Protein AF-A0A7W7KEM3-F1 (afdb_monomer)

Structure (mmCIF, N/CA/C/O backbone):
data_AF-A0A7W7KEM3-F1
#
_entry.id   AF-A0A7W7KEM3-F1
#
loop_
_atom_site.group_PDB
_atom_site.id
_atom_site.type_symbol
_atom_site.label_atom_id
_atom_site.label_alt_id
_atom_site.label_comp_id
_atom_site.label_asym_id
_atom_site.label_entity_id
_atom_site.label_seq_id
_atom_site.pdbx_PDB_ins_code
_atom_site.Cartn_x
_atom_site.Cartn_y
_atom_site.Cartn_z
_atom_site.occupancy
_atom_site.B_iso_or_equiv
_atom_site.auth_seq_id
_atom_site.auth_comp_id
_atom_site.auth_asym_id
_atom_site.auth_atom_id
_atom_site.pdbx_PDB_model_num
ATOM 1 N N . MET A 1 1 ? 25.011 -21.429 8.594 1.00 36.38 1 MET A N 1
ATOM 2 C CA . MET A 1 1 ? 23.917 -21.997 7.775 1.00 36.38 1 MET A CA 1
ATOM 3 C C . MET A 1 1 ? 22.707 -21.082 7.903 1.00 36.38 1 MET A C 1
ATOM 5 O O . MET A 1 1 ? 22.090 -21.066 8.959 1.00 36.38 1 MET A O 1
ATOM 9 N N . ALA A 1 2 ? 22.432 -20.250 6.896 1.00 40.59 2 ALA A N 1
ATOM 10 C CA . ALA A 1 2 ? 21.284 -19.343 6.915 1.00 40.59 2 ALA A CA 1
ATOM 11 C C . ALA A 1 2 ? 20.016 -20.125 6.548 1.00 40.59 2 ALA A C 1
ATOM 13 O O . ALA A 1 2 ? 19.946 -20.747 5.487 1.00 40.59 2 ALA A O 1
ATOM 14 N N . LYS A 1 3 ? 19.039 -20.144 7.455 1.00 38.47 3 LYS A N 1
ATOM 15 C CA . LYS A 1 3 ? 17.733 -20.764 7.228 1.00 38.47 3 LYS A CA 1
ATOM 16 C C . LYS A 1 3 ? 16.986 -19.901 6.208 1.00 38.47 3 LYS A C 1
ATOM 18 O O . LYS A 1 3 ? 16.571 -18.805 6.547 1.00 38.47 3 LYS A O 1
ATOM 23 N N . ARG A 1 4 ? 16.835 -20.371 4.965 1.00 40.12 4 ARG A N 1
ATOM 24 C CA . ARG A 1 4 ? 15.914 -19.749 4.002 1.00 40.12 4 ARG A CA 1
ATOM 25 C C . ARG A 1 4 ? 14.488 -20.134 4.382 1.00 40.12 4 ARG A C 1
ATOM 27 O O . ARG A 1 4 ? 14.049 -21.254 4.125 1.00 40.12 4 ARG A O 1
ATOM 34 N N . THR A 1 5 ? 13.779 -19.212 5.008 1.00 46.56 5 THR A N 1
ATOM 35 C CA . THR A 1 5 ? 12.327 -19.231 5.160 1.00 46.56 5 THR A CA 1
ATOM 36 C C . THR A 1 5 ? 11.699 -19.000 3.784 1.00 46.56 5 THR A C 1
ATOM 38 O O . THR A 1 5 ? 11.824 -17.931 3.198 1.00 46.56 5 THR A O 1
ATOM 41 N N . LYS A 1 6 ? 11.059 -20.029 3.209 1.00 42.22 6 LYS A N 1
ATOM 42 C CA . LYS A 1 6 ? 10.217 -19.881 2.008 1.00 42.22 6 LYS A CA 1
ATOM 43 C C . LYS A 1 6 ? 9.151 -18.812 2.294 1.00 42.22 6 LYS A C 1
ATOM 45 O O . LYS A 1 6 ? 8.280 -19.059 3.124 1.00 42.22 6 LYS A O 1
ATOM 50 N N . GLY A 1 7 ? 9.204 -17.671 1.605 1.00 56.53 7 GLY A N 1
ATOM 51 C CA . GLY A 1 7 ? 8.153 -16.642 1.645 1.00 56.53 7 GLY A CA 1
ATOM 52 C C . GLY A 1 7 ? 8.537 -15.290 2.251 1.00 56.53 7 GLY A C 1
ATOM 53 O O . GLY A 1 7 ? 7.640 -14.511 2.565 1.00 56.53 7 GLY A O 1
ATOM 54 N N . GLU A 1 8 ? 9.825 -15.010 2.433 1.00 68.19 8 GLU A N 1
ATOM 55 C CA . GLU A 1 8 ? 10.304 -13.696 2.872 1.00 68.19 8 GLU A CA 1
ATOM 56 C C . GLU A 1 8 ? 10.433 -12.760 1.662 1.00 68.19 8 GLU A C 1
ATOM 58 O O . GLU A 1 8 ? 11.120 -13.086 0.694 1.00 68.19 8 GLU A O 1
ATOM 63 N N . ILE A 1 9 ? 9.696 -11.646 1.687 1.00 75.31 9 ILE A N 1
ATOM 64 C CA . ILE A 1 9 ? 9.767 -10.609 0.653 1.00 75.31 9 ILE A CA 1
ATOM 65 C C . ILE A 1 9 ? 11.046 -9.809 0.921 1.00 75.31 9 ILE A C 1
ATOM 67 O O . ILE A 1 9 ? 11.212 -9.373 2.060 1.00 75.31 9 ILE A O 1
ATOM 71 N N . PRO A 1 10 ? 11.932 -9.615 -0.073 1.00 78.31 10 PRO A N 1
ATOM 72 C CA . PRO A 1 10 ? 13.102 -8.759 0.092 1.00 78.31 10 PRO A CA 1
ATOM 73 C C . PRO A 1 10 ? 12.690 -7.343 0.513 1.00 78.31 10 PRO A C 1
ATOM 75 O O . PRO A 1 10 ? 11.690 -6.829 0.006 1.00 78.31 10 PRO A O 1
ATOM 78 N N . ASP A 1 11 ? 13.443 -6.706 1.411 1.00 79.19 11 ASP A N 1
ATOM 79 C CA . ASP A 1 11 ? 13.101 -5.374 1.931 1.00 79.19 11 ASP A CA 1
ATOM 80 C C . ASP A 1 11 ? 12.984 -4.332 0.805 1.00 79.19 11 ASP A C 1
ATOM 82 O O . ASP A 1 11 ? 12.127 -3.454 0.851 1.00 79.19 11 ASP A O 1
ATOM 86 N N . GLU A 1 12 ? 13.775 -4.473 -0.261 1.00 79.25 12 GLU A N 1
ATOM 87 C CA . GLU A 1 12 ? 13.724 -3.631 -1.460 1.00 79.25 12 GLU A CA 1
ATOM 88 C C . GLU A 1 12 ? 12.425 -3.766 -2.273 1.00 79.25 12 GLU A C 1
ATOM 90 O O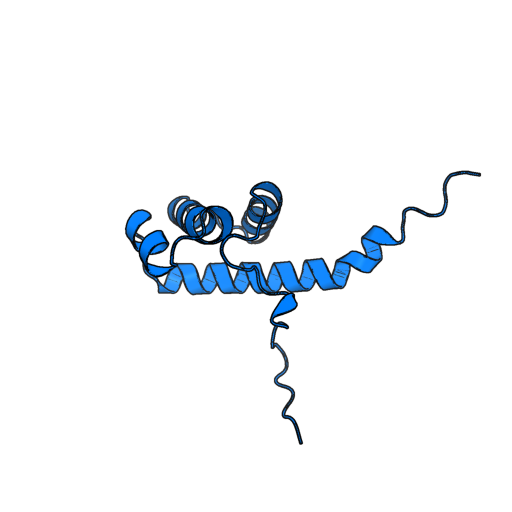 . GLU A 1 12 ? 12.110 -2.904 -3.094 1.00 79.25 12 GLU A O 1
ATOM 95 N N . HIS A 1 13 ? 11.671 -4.847 -2.067 1.00 81.81 13 HIS A N 1
ATOM 96 C CA . HIS A 1 13 ? 10.381 -5.090 -2.710 1.00 81.81 13 HIS A CA 1
ATOM 97 C C . HIS A 1 13 ? 9.197 -4.669 -1.834 1.00 81.81 13 HIS A C 1
ATOM 99 O O . HIS A 1 13 ? 8.048 -4.728 -2.288 1.00 81.81 13 HIS A O 1
ATOM 105 N N . LEU A 1 14 ? 9.443 -4.250 -0.591 1.00 84.94 14 LEU A N 1
ATOM 106 C CA . LEU A 1 14 ? 8.410 -3.680 0.262 1.00 84.94 14 LEU A CA 1
ATOM 107 C C . LEU A 1 14 ? 8.070 -2.266 -0.212 1.00 84.94 14 LEU A C 1
ATOM 109 O O . LEU A 1 14 ? 8.930 -1.496 -0.638 1.00 84.94 14 LEU A O 1
ATOM 113 N N . ILE A 1 15 ? 6.790 -1.914 -0.136 1.00 84.06 15 ILE A N 1
ATOM 114 C CA . ILE A 1 15 ? 6.345 -0.559 -0.436 1.00 84.06 15 ILE A CA 1
ATOM 115 C C . ILE A 1 15 ? 6.822 0.337 0.702 1.00 84.06 15 ILE A C 1
ATOM 117 O O . ILE A 1 15 ? 6.318 0.269 1.824 1.00 84.06 15 ILE A O 1
ATOM 121 N N . SER A 1 16 ? 7.808 1.176 0.403 1.00 79.69 16 SER A N 1
ATOM 122 C CA . SER A 1 16 ? 8.317 2.143 1.362 1.00 79.69 16 SER A CA 1
ATOM 123 C C . SER A 1 16 ? 7.268 3.201 1.679 1.00 79.69 16 SER A C 1
ATOM 125 O O . SER A 1 16 ? 6.565 3.730 0.815 1.00 79.69 16 SER A O 1
ATOM 127 N N . HIS A 1 17 ? 7.194 3.513 2.963 1.00 79.19 17 HIS A N 1
ATOM 128 C CA . HIS A 1 17 ? 6.349 4.554 3.515 1.00 79.19 17 HIS A CA 1
ATOM 129 C C . HIS A 1 17 ? 6.635 5.915 2.858 1.00 79.19 17 HIS A C 1
ATOM 131 O O . HIS A 1 17 ? 7.791 6.324 2.775 1.00 79.19 17 HIS A O 1
ATOM 137 N N . GLY A 1 18 ? 5.598 6.592 2.353 1.00 78.81 18 GLY A N 1
ATOM 138 C CA . GLY A 1 18 ? 5.724 7.883 1.658 1.00 78.81 18 GLY A CA 1
ATOM 139 C C . GLY A 1 18 ? 6.406 7.830 0.283 1.00 78.81 18 GLY A C 1
ATOM 140 O O . GLY A 1 18 ? 6.737 8.878 -0.265 1.00 78.81 18 GLY A O 1
ATOM 141 N N . ASN A 1 19 ? 6.664 6.640 -0.271 1.00 83.19 19 ASN A N 1
ATOM 142 C CA . ASN A 1 19 ? 7.461 6.477 -1.489 1.00 83.19 19 ASN A CA 1
ATOM 143 C C . ASN A 1 19 ? 6.756 5.609 -2.540 1.00 83.19 19 ASN A C 1
ATOM 145 O O . ASN A 1 19 ? 7.343 4.700 -3.130 1.00 83.19 19 ASN A O 1
ATOM 149 N N . ILE A 1 20 ? 5.471 5.879 -2.766 1.00 89.94 20 ILE A N 1
ATOM 150 C CA . ILE A 1 20 ? 4.705 5.308 -3.875 1.00 89.94 20 ILE A CA 1
ATOM 151 C C . ILE A 1 20 ? 3.892 6.403 -4.561 1.00 89.94 20 ILE A C 1
ATOM 153 O O . ILE A 1 20 ? 3.349 7.294 -3.907 1.00 89.94 20 ILE A O 1
ATOM 157 N N . THR A 1 21 ? 3.781 6.335 -5.888 1.00 90.88 21 THR A N 1
ATOM 158 C CA . THR A 1 21 ? 2.889 7.241 -6.612 1.00 90.88 21 THR A CA 1
ATOM 159 C C . THR A 1 21 ? 1.426 6.835 -6.409 1.00 90.88 21 THR A C 1
ATOM 161 O O . THR A 1 21 ? 1.130 5.643 -6.240 1.00 90.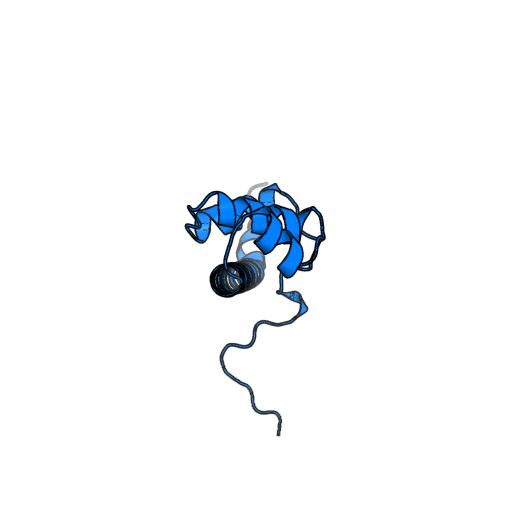88 21 THR A O 1
ATOM 164 N N . PRO A 1 22 ? 0.478 7.787 -6.455 1.00 92.75 22 PRO A N 1
ATOM 165 C CA . PRO A 1 22 ? -0.944 7.475 -6.356 1.00 92.75 22 PRO A CA 1
ATOM 166 C C . PRO A 1 22 ? -1.408 6.444 -7.392 1.00 92.75 22 PRO A C 1
ATOM 168 O O . PRO A 1 22 ? -2.228 5.584 -7.078 1.00 92.75 22 PRO A O 1
ATOM 171 N N . GLU A 1 23 ? -0.878 6.500 -8.614 1.00 93.31 23 GLU A N 1
ATOM 172 C CA . GLU A 1 23 ? -1.235 5.597 -9.709 1.00 93.31 23 GLU A CA 1
ATOM 173 C C . GLU A 1 23 ? -0.798 4.159 -9.416 1.00 93.31 23 GLU A C 1
ATOM 175 O O . GLU A 1 23 ? -1.602 3.237 -9.568 1.00 93.31 23 GLU A O 1
ATOM 180 N N . HIS A 1 24 ? 0.444 3.966 -8.947 1.00 91.00 24 HIS A N 1
ATOM 181 C CA . HIS A 1 24 ? 0.959 2.635 -8.608 1.00 91.00 24 HIS A CA 1
ATOM 182 C C . HIS A 1 24 ? 0.176 2.033 -7.441 1.00 91.00 24 HIS A C 1
ATOM 184 O O . HIS A 1 24 ? -0.286 0.895 -7.518 1.00 91.00 24 HIS A O 1
ATOM 190 N N . LEU A 1 25 ? -0.070 2.822 -6.388 1.00 93.62 25 LEU A N 1
ATOM 191 C CA . LEU A 1 25 ? -0.843 2.354 -5.240 1.00 93.62 25 LEU A CA 1
ATOM 192 C C . LEU A 1 25 ? -2.275 1.964 -5.634 1.00 93.62 25 LEU A C 1
ATOM 194 O O . LEU A 1 25 ? -2.761 0.919 -5.201 1.00 93.62 25 LEU A O 1
ATOM 198 N N . ASN A 1 26 ? -2.946 2.764 -6.467 1.00 93.94 26 ASN A N 1
ATOM 199 C CA . ASN A 1 26 ? -4.309 2.465 -6.912 1.00 93.94 26 ASN A CA 1
ATOM 200 C C . ASN A 1 26 ? -4.373 1.177 -7.735 1.00 93.94 26 ASN A C 1
ATOM 202 O O . ASN A 1 26 ? -5.240 0.342 -7.482 1.00 93.94 26 ASN A O 1
ATOM 206 N N . ALA A 1 27 ? -3.417 0.964 -8.642 1.00 93.94 27 ALA A N 1
ATOM 207 C CA . ALA A 1 27 ? -3.344 -0.270 -9.419 1.00 93.94 27 ALA A CA 1
ATOM 208 C C . ALA A 1 27 ? -3.195 -1.510 -8.517 1.00 93.94 27 ALA A C 1
ATOM 210 O O . ALA A 1 27 ? -3.850 -2.534 -8.739 1.00 93.94 27 ALA A O 1
ATOM 211 N N . LEU A 1 28 ? -2.372 -1.416 -7.466 1.00 92.81 28 LEU A N 1
ATOM 212 C CA . LEU A 1 28 ? -2.208 -2.493 -6.490 1.00 92.81 28 LEU A CA 1
ATOM 213 C C . LEU A 1 28 ? -3.484 -2.717 -5.659 1.00 92.81 28 LEU A C 1
ATOM 215 O O . LEU A 1 28 ? -3.903 -3.862 -5.489 1.00 92.81 28 LEU A O 1
ATOM 219 N N . ILE A 1 29 ? -4.125 -1.648 -5.176 1.00 93.88 29 ILE A N 1
ATOM 220 C CA . ILE A 1 29 ? -5.391 -1.698 -4.421 1.00 93.88 29 ILE A CA 1
ATOM 221 C C . ILE A 1 29 ? -6.485 -2.405 -5.229 1.00 93.88 29 ILE A C 1
ATOM 223 O O . ILE A 1 29 ? -7.134 -3.327 -4.718 1.00 93.88 29 ILE A O 1
ATOM 227 N N . ASP A 1 30 ? -6.650 -2.015 -6.493 1.00 93.75 30 ASP A N 1
ATOM 228 C CA . ASP A 1 30 ? -7.660 -2.574 -7.390 1.00 93.75 30 ASP A CA 1
ATOM 229 C C . ASP A 1 30 ? -7.405 -4.062 -7.641 1.00 93.75 30 ASP A C 1
ATOM 231 O O . ASP A 1 30 ? -8.319 -4.892 -7.572 1.00 93.75 30 ASP A O 1
ATOM 235 N N . ARG A 1 31 ? -6.140 -4.440 -7.851 1.00 93.56 31 ARG A N 1
ATOM 236 C CA . ARG A 1 31 ? -5.757 -5.835 -8.083 1.00 93.56 31 ARG A CA 1
ATOM 237 C C . ARG A 1 31 ? -5.894 -6.703 -6.830 1.00 93.56 31 ARG A C 1
ATOM 239 O O . ARG A 1 31 ? -6.284 -7.867 -6.944 1.00 93.56 31 ARG A O 1
ATOM 246 N N . CYS A 1 32 ? -5.642 -6.140 -5.650 1.00 91.50 32 CYS A N 1
ATOM 247 C CA . CYS A 1 32 ? 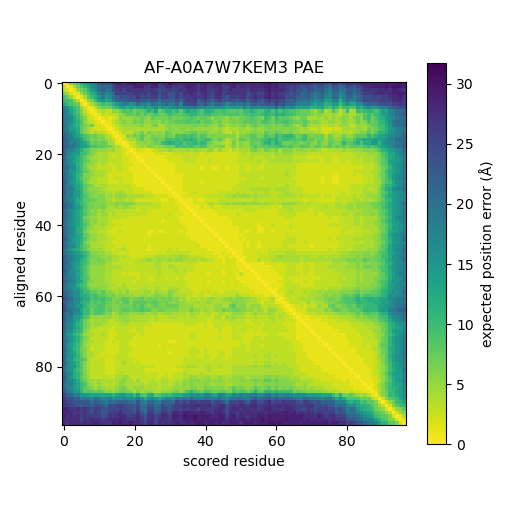-5.869 -6.785 -4.358 1.00 91.50 32 CYS A CA 1
ATOM 248 C C . CYS A 1 32 ? -7.354 -6.863 -3.966 1.00 91.50 32 CYS A C 1
ATOM 250 O O . CYS A 1 32 ? -7.682 -7.550 -2.997 1.00 91.50 32 CYS A O 1
ATOM 252 N N . LYS A 1 33 ? -8.253 -6.219 -4.726 1.00 92.00 33 LYS A N 1
ATOM 253 C CA . LYS A 1 33 ? -9.699 -6.146 -4.458 1.00 92.00 33 LYS A CA 1
ATOM 254 C C . LYS A 1 33 ? -10.014 -5.543 -3.086 1.00 92.00 33 LYS A C 1
ATOM 256 O O . LYS A 1 33 ? -10.941 -5.979 -2.403 1.00 92.00 33 LYS A O 1
ATOM 261 N N . ILE A 1 34 ? -9.245 -4.538 -2.675 1.00 90.75 34 ILE A N 1
ATOM 262 C CA . ILE A 1 34 ? -9.509 -3.801 -1.438 1.00 90.75 34 ILE A CA 1
ATOM 263 C C . ILE A 1 34 ? -10.652 -2.828 -1.730 1.00 90.75 34 ILE A C 1
ATOM 265 O O . ILE A 1 34 ? -10.463 -1.807 -2.384 1.00 90.75 34 ILE A O 1
ATOM 269 N N . THR A 1 35 ? -11.866 -3.172 -1.298 1.00 89.25 35 THR A N 1
ATOM 270 C CA . THR A 1 35 ? -13.085 -2.417 -1.642 1.00 89.25 35 THR A CA 1
ATOM 271 C C . THR A 1 35 ? -13.531 -1.430 -0.573 1.00 89.25 35 THR A C 1
ATOM 273 O O . THR A 1 35 ? -14.237 -0.484 -0.901 1.00 89.25 35 THR A O 1
ATOM 276 N N . LYS A 1 36 ? -13.138 -1.633 0.689 1.00 91.19 36 LYS A N 1
ATOM 277 C CA . LYS A 1 36 ? -13.519 -0.745 1.794 1.00 91.19 36 LYS A CA 1
ATOM 278 C C . LYS A 1 36 ? -12.849 0.616 1.633 1.00 91.19 36 LYS A C 1
ATOM 280 O O . LYS A 1 36 ? -11.620 0.685 1.587 1.00 91.19 36 LYS A O 1
ATOM 285 N N . GLU A 1 37 ? -13.642 1.679 1.577 1.00 91.31 37 GLU A N 1
ATOM 286 C CA . GLU A 1 37 ? -13.129 3.040 1.389 1.00 91.31 37 GLU A CA 1
ATOM 287 C C . GLU A 1 37 ? -12.267 3.494 2.566 1.00 91.31 37 GLU A C 1
ATOM 289 O O . GLU A 1 37 ? -11.231 4.119 2.356 1.00 91.31 37 GLU A O 1
ATOM 294 N N . GLU A 1 38 ? -12.597 3.072 3.788 1.00 92.25 38 GLU A N 1
ATOM 295 C CA . GLU A 1 38 ? -11.775 3.348 4.965 1.00 92.25 38 GLU A CA 1
ATOM 296 C C . GLU A 1 38 ? -10.373 2.739 4.805 1.00 92.25 38 GLU A C 1
ATOM 298 O O 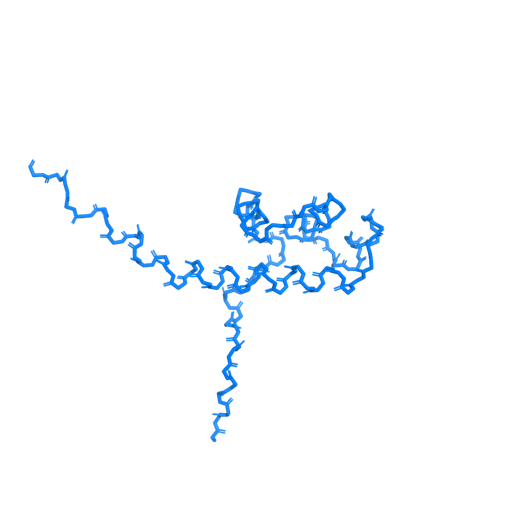. GLU A 1 38 ? -9.365 3.357 5.147 1.00 92.25 38 GLU A O 1
ATOM 303 N N . ALA A 1 39 ? -10.288 1.536 4.223 1.00 91.69 39 ALA A N 1
ATOM 304 C CA . ALA A 1 39 ? -9.013 0.852 4.006 1.00 91.69 39 ALA A CA 1
ATOM 305 C C . ALA A 1 39 ? -8.202 1.561 2.929 1.00 91.69 39 ALA A C 1
ATOM 307 O O . ALA A 1 39 ? -7.021 1.835 3.133 1.00 91.69 39 ALA A O 1
ATOM 308 N N . LYS A 1 40 ? -8.842 1.939 1.819 1.00 93.38 40 LYS A N 1
ATOM 309 C CA . LYS A 1 40 ? -8.197 2.731 0.765 1.00 93.38 40 LYS A CA 1
ATOM 310 C C . LYS A 1 40 ? -7.679 4.063 1.301 1.00 93.38 40 LYS A C 1
ATOM 312 O O . LYS A 1 40 ? -6.554 4.441 0.981 1.00 93.38 40 LYS A O 1
ATOM 317 N N . GLN A 1 41 ? -8.466 4.754 2.124 1.00 93.81 41 GLN A N 1
ATOM 318 C CA . GLN A 1 41 ? -8.068 6.018 2.734 1.00 93.81 41 GLN A CA 1
ATOM 319 C C . GLN A 1 41 ? -6.854 5.825 3.644 1.00 93.81 41 GLN A C 1
ATOM 321 O O . GLN A 1 41 ? -5.857 6.521 3.467 1.00 93.81 41 GLN A O 1
ATOM 326 N N . ALA A 1 42 ? -6.890 4.847 4.553 1.00 93.38 42 ALA A N 1
ATOM 327 C CA . ALA A 1 42 ? -5.760 4.558 5.433 1.00 93.38 42 ALA A CA 1
ATOM 328 C C . ALA A 1 42 ? -4.488 4.204 4.639 1.00 93.38 42 ALA A C 1
ATOM 330 O O . ALA A 1 42 ? -3.402 4.682 4.961 1.00 93.38 42 ALA A O 1
ATOM 331 N N . LEU A 1 43 ? -4.608 3.398 3.580 1.00 92.81 43 LEU A N 1
ATOM 332 C CA . LEU A 1 43 ? -3.482 3.004 2.729 1.00 92.81 43 LEU A CA 1
ATOM 333 C C . LEU A 1 43 ? -2.881 4.196 1.979 1.00 92.81 43 LEU A C 1
ATOM 335 O O . LEU A 1 43 ? -1.663 4.333 1.946 1.00 92.81 43 LEU A O 1
ATOM 339 N N . ARG A 1 44 ? -3.714 5.082 1.421 1.00 93.12 44 ARG A N 1
ATOM 340 C CA . ARG A 1 44 ? -3.254 6.315 0.759 1.00 93.12 44 ARG A CA 1
ATOM 341 C C . ARG A 1 44 ? -2.530 7.226 1.737 1.00 93.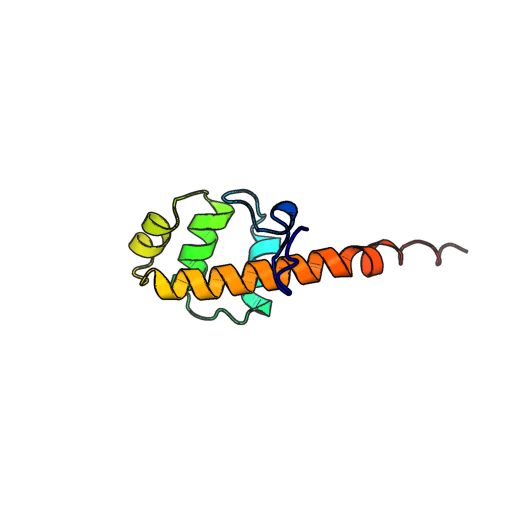12 44 ARG A C 1
ATOM 343 O O . ARG A 1 44 ? -1.411 7.637 1.466 1.00 93.12 44 ARG A O 1
ATOM 350 N N . ARG A 1 45 ? -3.129 7.471 2.900 1.00 92.62 45 ARG A N 1
ATOM 351 C CA . ARG A 1 45 ? -2.512 8.255 3.972 1.00 92.62 45 ARG A CA 1
ATOM 352 C C . ARG A 1 45 ? -1.147 7.694 4.372 1.00 92.62 45 ARG A C 1
ATOM 354 O O . ARG A 1 45 ? -0.166 8.420 4.477 1.00 92.62 45 ARG A O 1
ATOM 361 N N . HIS A 1 46 ? -1.069 6.385 4.569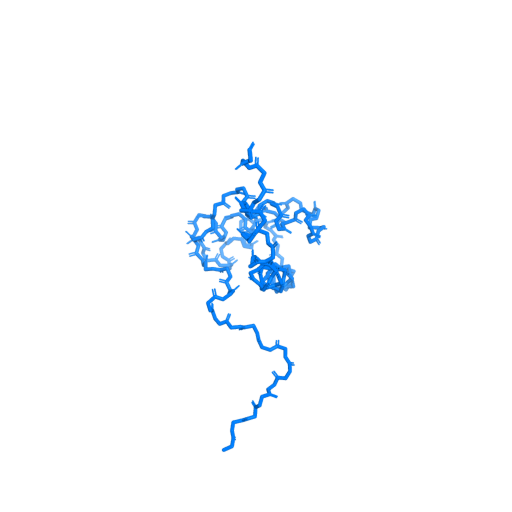 1.00 92.94 46 HIS A N 1
ATOM 362 C CA . HIS A 1 46 ? 0.175 5.755 4.976 1.00 92.94 46 HIS A CA 1
ATOM 363 C C . HIS A 1 46 ? 1.234 5.799 3.867 1.00 92.94 46 HIS A C 1
ATOM 365 O O . HIS A 1 46 ? 2.337 6.288 4.086 1.00 92.94 46 HIS A O 1
ATOM 371 N N . PHE A 1 47 ? 0.916 5.309 2.672 1.00 92.75 47 PHE A N 1
ATOM 372 C CA . PHE A 1 47 ? 1.919 5.101 1.632 1.00 92.75 47 PHE A CA 1
ATOM 373 C C . PHE A 1 47 ? 2.212 6.343 0.780 1.00 92.75 47 PHE A C 1
ATOM 375 O O . PHE A 1 47 ? 3.337 6.468 0.310 1.00 92.75 47 PHE A O 1
ATOM 382 N N . ILE A 1 48 ? 1.254 7.258 0.604 1.00 91.94 48 ILE A N 1
ATOM 383 C CA . ILE A 1 48 ? 1.436 8.500 -0.170 1.00 91.94 48 ILE A CA 1
ATOM 384 C C . ILE A 1 48 ? 1.825 9.649 0.761 1.00 91.94 48 ILE A C 1
ATOM 386 O O . ILE A 1 48 ? 2.874 10.255 0.571 1.00 91.94 48 ILE A O 1
ATOM 390 N N . ASP A 1 49 ? 1.012 9.928 1.786 1.00 90.56 49 ASP A N 1
ATOM 391 C CA . ASP A 1 49 ? 1.227 11.099 2.655 1.00 90.56 49 ASP A CA 1
ATOM 392 C C . ASP A 1 49 ? 2.345 10.870 3.688 1.00 90.56 49 ASP A C 1
ATOM 394 O O . ASP A 1 49 ? 2.772 11.808 4.359 1.00 90.56 49 ASP A O 1
ATOM 398 N N . GLY A 1 50 ? 2.811 9.628 3.851 1.00 90.38 50 GLY A N 1
ATOM 399 C CA . GLY A 1 50 ? 3.884 9.308 4.787 1.00 90.38 50 GLY A CA 1
ATOM 400 C C . GLY A 1 50 ? 3.475 9.497 6.251 1.00 90.38 50 GLY A C 1
ATOM 401 O O . GLY A 1 50 ? 4.318 9.817 7.086 1.00 90.38 50 GLY A O 1
ATOM 402 N N . ILE A 1 51 ? 2.201 9.283 6.606 1.00 92.12 51 ILE A N 1
ATOM 403 C CA . ILE A 1 51 ? 1.774 9.292 8.017 1.00 92.12 51 ILE A CA 1
ATOM 404 C C . ILE A 1 51 ? 1.834 7.897 8.641 1.00 92.12 51 ILE A C 1
ATOM 406 O O . ILE A 1 51 ? 1.694 6.875 7.961 1.00 92.12 51 ILE A O 1
ATOM 410 N N . SER A 1 52 ? 2.045 7.820 9.955 1.00 90.75 52 SER A N 1
ATOM 411 C CA . SER A 1 52 ? 2.192 6.528 10.635 1.00 90.75 52 SER A CA 1
ATOM 412 C C . SER A 1 52 ? 0.960 5.631 10.440 1.00 90.75 52 SER A C 1
ATOM 414 O O . SER A 1 52 ? -0.174 6.103 10.369 1.00 90.75 52 SER A O 1
ATOM 416 N N . LYS A 1 53 ? 1.162 4.310 10.394 1.00 90.00 53 LYS A N 1
ATOM 417 C CA . LYS A 1 53 ? 0.065 3.337 10.244 1.00 90.00 53 LYS A CA 1
ATOM 418 C C . LYS A 1 53 ? -1.011 3.498 11.320 1.00 90.00 53 LYS A C 1
ATOM 420 O O . LYS A 1 53 ? -2.199 3.425 11.017 1.00 90.00 53 LYS A O 1
ATOM 425 N N . ALA A 1 54 ? -0.594 3.713 12.568 1.00 89.81 54 ALA A N 1
ATOM 426 C CA . ALA A 1 54 ? -1.507 3.897 13.692 1.00 89.81 54 ALA A CA 1
ATOM 427 C C . ALA A 1 54 ? -2.378 5.147 13.510 1.00 89.81 54 ALA A C 1
ATOM 429 O O . ALA A 1 54 ? -3.577 5.112 13.776 1.00 89.81 54 ALA A O 1
ATOM 430 N N . GLU A 1 55 ? -1.788 6.232 13.014 1.00 91.12 55 GLU A N 1
ATOM 431 C CA . GLU A 1 55 ? -2.504 7.470 12.731 1.00 91.12 55 GLU A CA 1
ATOM 432 C C . GLU A 1 55 ? -3.451 7.328 11.539 1.00 91.12 55 GLU A C 1
ATOM 434 O O . GLU A 1 55 ? -4.620 7.684 11.659 1.00 91.12 55 GLU A O 1
ATOM 439 N N . ALA A 1 56 ? -3.006 6.702 10.447 1.00 91.75 56 ALA A N 1
ATOM 440 C CA . ALA A 1 56 ? -3.843 6.423 9.283 1.00 91.75 56 ALA A CA 1
ATOM 441 C C . ALA A 1 56 ? -5.057 5.542 9.624 1.00 91.75 56 ALA A C 1
ATOM 443 O O . ALA A 1 56 ? -6.173 5.825 9.192 1.00 91.75 56 ALA A O 1
ATOM 444 N N . CYS A 1 57 ? -4.860 4.495 10.435 1.00 91.25 57 CYS A N 1
ATOM 445 C CA . CYS A 1 57 ? -5.955 3.643 10.906 1.00 91.25 57 CYS A CA 1
ATOM 446 C C . CYS A 1 57 ? -6.918 4.416 11.813 1.00 91.25 57 CYS A C 1
ATOM 448 O O . CYS A 1 57 ? -8.131 4.266 11.681 1.00 91.25 57 CYS A O 1
ATOM 450 N N . ARG A 1 58 ? -6.389 5.264 12.706 1.00 92.00 58 ARG A N 1
ATOM 451 C CA . ARG A 1 58 ? -7.191 6.113 13.595 1.00 92.00 58 ARG A CA 1
ATOM 452 C C . ARG A 1 58 ? -8.050 7.104 12.808 1.00 92.00 58 ARG A C 1
ATOM 454 O O . ARG A 1 58 ? -9.235 7.208 13.101 1.00 92.00 58 ARG A O 1
ATOM 461 N N . GLU A 1 59 ? -7.481 7.800 11.823 1.00 92.50 59 GLU A N 1
ATOM 462 C CA . GLU A 1 59 ? -8.219 8.749 10.973 1.00 92.50 59 GLU A CA 1
ATOM 463 C C . GLU A 1 59 ? -9.328 8.068 10.168 1.00 92.50 59 GLU A C 1
ATOM 465 O O . GLU A 1 59 ? -10.418 8.616 10.035 1.00 92.50 59 GLU A O 1
ATOM 470 N N . ALA A 1 60 ? -9.065 6.861 9.664 1.00 88.62 60 ALA A N 1
ATOM 471 C CA . ALA A 1 60 ? -10.024 6.092 8.878 1.00 88.62 60 ALA A CA 1
ATOM 472 C C . ALA A 1 60 ? -11.026 5.282 9.726 1.00 88.62 60 ALA A C 1
ATOM 474 O O . ALA A 1 60 ? -11.878 4.594 9.171 1.00 88.62 60 ALA A O 1
ATOM 475 N N . GLY A 1 61 ? -10.917 5.298 11.061 1.00 88.88 61 GLY A N 1
ATOM 476 C CA . GLY A 1 61 ? -11.776 4.499 11.943 1.00 88.88 61 GLY A CA 1
ATOM 477 C C . GLY A 1 61 ? -11.587 2.981 11.799 1.00 88.88 61 GLY A C 1
ATOM 478 O O . GLY A 1 61 ? -12.512 2.211 12.059 1.00 88.88 61 GLY A O 1
ATOM 479 N N . LEU A 1 62 ? -10.401 2.531 11.378 1.00 87.88 62 LEU A N 1
ATOM 480 C CA . LEU A 1 62 ? -10.096 1.123 11.132 1.00 87.88 62 LEU A CA 1
ATOM 481 C C . LEU A 1 62 ? -9.337 0.462 12.287 1.00 87.88 62 LEU A C 1
ATOM 483 O O . LEU A 1 62 ? -8.404 1.040 12.843 1.00 87.88 62 LEU A O 1
ATOM 487 N N . PRO A 1 63 ? -9.635 -0.811 12.595 1.00 83.19 63 PRO A N 1
ATOM 488 C CA . PRO A 1 63 ? -8.792 -1.600 13.480 1.00 83.19 63 PRO A CA 1
ATOM 489 C C . PRO A 1 63 ? -7.461 -1.956 12.798 1.00 83.19 63 PRO A C 1
ATOM 491 O O . PRO A 1 63 ? -7.424 -2.407 11.650 1.00 83.19 63 PRO A O 1
ATOM 494 N N . ASN A 1 64 ? -6.362 -1.857 13.551 1.00 76.69 64 ASN A N 1
ATOM 495 C CA . ASN A 1 64 ? -4.995 -2.092 13.060 1.00 76.69 64 ASN A CA 1
ATOM 496 C C . ASN A 1 64 ? -4.793 -3.457 12.365 1.00 76.69 64 ASN A C 1
ATOM 498 O O . ASN A 1 64 ? -3.981 -3.572 11.445 1.00 76.69 64 ASN A O 1
ATOM 502 N N . ASN A 1 65 ? -5.539 -4.490 12.778 1.00 80.31 65 ASN A N 1
ATOM 503 C CA . ASN A 1 65 ? -5.448 -5.835 12.196 1.00 80.31 65 ASN A CA 1
ATOM 504 C C . ASN A 1 65 ? -5.906 -5.888 10.733 1.00 80.31 65 ASN A C 1
ATOM 506 O O . ASN A 1 65 ? -5.354 -6.663 9.953 1.00 80.31 65 ASN A O 1
ATOM 510 N N . HIS A 1 66 ? -6.887 -5.067 10.346 1.00 78.75 66 HIS A N 1
ATOM 511 C CA . HIS A 1 66 ? -7.350 -5.014 8.959 1.00 78.75 66 HIS A CA 1
ATOM 512 C C . HIS A 1 66 ? -6.273 -4.429 8.046 1.00 78.75 66 HIS A C 1
ATOM 514 O O . HIS A 1 66 ? -5.959 -5.015 7.013 1.00 78.75 66 HIS A O 1
ATOM 520 N N . PHE A 1 67 ? -5.636 -3.346 8.492 1.00 85.88 67 PHE A N 1
ATOM 521 C CA . PHE A 1 67 ? -4.555 -2.710 7.752 1.00 85.88 67 PHE A CA 1
ATOM 522 C C . PHE A 1 67 ? -3.380 -3.660 7.523 1.00 85.88 67 PHE A C 1
ATOM 524 O O . PHE A 1 67 ? -2.868 -3.733 6.416 1.00 85.88 67 PHE A O 1
ATOM 531 N N . TRP A 1 68 ? -2.959 -4.423 8.542 1.00 87.25 68 TRP A N 1
ATOM 532 C CA . TRP A 1 68 ? -1.822 -5.345 8.404 1.00 87.25 68 TRP A CA 1
ATOM 533 C C . TRP A 1 68 ? -2.037 -6.407 7.322 1.00 87.25 68 TRP A C 1
ATOM 535 O O . TRP A 1 68 ? -1.115 -6.739 6.579 1.00 87.25 68 TRP A O 1
ATOM 545 N N . ARG A 1 69 ? -3.259 -6.938 7.215 1.00 89.31 69 ARG A N 1
ATOM 546 C CA . ARG A 1 69 ? -3.591 -7.923 6.185 1.00 89.31 69 ARG A CA 1
ATOM 547 C C . ARG A 1 69 ? -3.505 -7.311 4.787 1.00 89.31 69 ARG A C 1
ATOM 549 O O . ARG A 1 69 ? -2.911 -7.920 3.901 1.00 89.31 69 ARG A O 1
ATOM 556 N N . ASP A 1 70 ? -4.083 -6.130 4.611 1.00 90.81 70 ASP A N 1
ATOM 557 C CA . ASP A 1 70 ? -4.151 -5.462 3.312 1.00 90.81 70 ASP A CA 1
ATOM 558 C C . ASP A 1 70 ? -2.751 -4.964 2.879 1.00 90.81 70 ASP A C 1
ATOM 560 O O . ASP A 1 70 ? -2.339 -5.177 1.743 1.00 90.81 70 ASP A O 1
ATOM 564 N N . GLU A 1 71 ? -1.958 -4.431 3.812 1.00 90.56 71 GLU A N 1
ATOM 565 C CA . GLU A 1 71 ? -0.538 -4.083 3.640 1.00 90.56 71 GLU A CA 1
ATOM 566 C C . GLU A 1 71 ? 0.306 -5.287 3.204 1.00 90.56 71 GLU A C 1
ATOM 568 O O . GLU A 1 71 ? 1.062 -5.214 2.234 1.00 90.56 71 GLU A O 1
ATOM 573 N N . ARG A 1 72 ? 0.149 -6.430 3.880 1.00 90.38 72 ARG A N 1
ATOM 574 C CA . ARG A 1 72 ? 0.846 -7.662 3.502 1.00 90.38 72 ARG A CA 1
ATOM 575 C C . ARG A 1 72 ? 0.480 -8.097 2.085 1.00 90.38 72 ARG A C 1
ATOM 577 O O . ARG A 1 72 ? 1.363 -8.502 1.333 1.00 90.38 72 ARG A O 1
ATOM 584 N N . GLN A 1 73 ? -0.798 -8.019 1.725 1.00 91.25 73 GLN A N 1
ATOM 585 C CA . GLN A 1 73 ? -1.272 -8.398 0.397 1.00 91.25 73 GLN A CA 1
ATOM 586 C C . GLN A 1 73 ? -0.700 -7.477 -0.692 1.00 91.25 73 GLN A C 1
ATOM 588 O O . GLN A 1 73 ? -0.260 -7.963 -1.732 1.00 91.25 73 GLN A O 1
ATOM 593 N N . LEU A 1 74 ? -0.650 -6.166 -0.438 1.00 92.25 74 LEU A N 1
ATOM 594 C CA . LEU A 1 74 ? -0.032 -5.195 -1.343 1.00 92.25 74 LEU A CA 1
ATOM 595 C C . LEU A 1 74 ? 1.461 -5.465 -1.533 1.00 92.25 74 LEU A C 1
ATOM 597 O O . LEU A 1 74 ? 1.921 -5.499 -2.669 1.00 92.25 74 LEU A O 1
ATOM 601 N N . ASN A 1 75 ? 2.201 -5.722 -0.454 1.00 92.06 75 ASN A N 1
ATOM 602 C CA . ASN A 1 75 ? 3.630 -6.035 -0.532 1.00 92.06 75 ASN A CA 1
ATOM 603 C C . ASN A 1 75 ? 3.899 -7.339 -1.296 1.00 92.06 75 ASN A C 1
ATOM 605 O O . ASN A 1 75 ? 4.817 -7.401 -2.109 1.00 92.06 75 ASN A O 1
ATOM 609 N N . GLN A 1 76 ? 3.071 -8.369 -1.094 1.00 91.81 76 GLN A N 1
ATOM 610 C CA . GLN A 1 76 ? 3.157 -9.614 -1.867 1.00 91.81 76 GLN A CA 1
ATOM 611 C C . GLN A 1 76 ? 2.925 -9.371 -3.358 1.00 91.81 76 GLN A C 1
ATOM 613 O O . GLN A 1 76 ? 3.678 -9.875 -4.190 1.00 91.81 76 GLN A O 1
ATOM 618 N N . LEU A 1 77 ? 1.906 -8.578 -3.698 1.00 92.44 77 LEU A N 1
ATOM 619 C CA . LEU A 1 77 ? 1.628 -8.237 -5.085 1.00 92.44 77 LEU A CA 1
ATOM 620 C C . LEU A 1 77 ? 2.754 -7.392 -5.692 1.00 92.44 77 LEU A C 1
ATOM 622 O O . LEU A 1 77 ? 3.177 -7.678 -6.807 1.00 92.44 77 LEU A O 1
ATOM 626 N N . ASN A 1 78 ? 3.261 -6.393 -4.968 1.00 92.44 78 ASN A N 1
ATOM 627 C CA . ASN A 1 78 ? 4.363 -5.547 -5.421 1.00 92.44 78 ASN A CA 1
ATOM 628 C C . ASN A 1 78 ? 5.617 -6.381 -5.708 1.00 92.44 78 ASN A C 1
ATOM 630 O O . ASN A 1 78 ? 6.216 -6.241 -6.770 1.00 92.44 78 ASN A O 1
ATOM 634 N N . HIS A 1 79 ? 5.948 -7.325 -4.824 1.00 91.94 79 HIS A N 1
ATOM 635 C CA . HIS A 1 79 ? 7.022 -8.285 -5.053 1.00 91.94 79 HIS A CA 1
ATOM 636 C C . HIS A 1 79 ? 6.824 -9.077 -6.350 1.00 91.94 79 HIS A C 1
ATOM 638 O O . HIS A 1 79 ? 7.740 -9.132 -7.167 1.00 91.94 79 HIS A O 1
ATOM 644 N N . THR A 1 80 ? 5.629 -9.632 -6.579 1.00 91.56 80 THR A N 1
ATOM 645 C CA . THR A 1 80 ? 5.324 -10.354 -7.825 1.00 91.56 80 THR A CA 1
ATOM 646 C C . THR A 1 80 ? 5.439 -9.445 -9.052 1.00 91.56 80 THR A C 1
ATOM 648 O O . THR A 1 80 ? 5.965 -9.859 -10.079 1.00 91.56 80 THR A O 1
ATOM 651 N N . VAL A 1 81 ? 4.973 -8.196 -8.968 1.00 90.88 81 VAL A N 1
ATOM 652 C CA . VAL A 1 81 ? 5.090 -7.223 -10.066 1.00 90.88 81 VAL A CA 1
ATOM 653 C C . VAL A 1 81 ? 6.557 -6.948 -10.397 1.00 90.88 81 VAL A C 1
ATOM 655 O O . VAL A 1 81 ? 6.918 -6.958 -11.571 1.00 90.88 81 VAL A O 1
ATOM 658 N N . LEU A 1 82 ? 7.409 -6.761 -9.387 1.00 89.69 82 LEU A N 1
ATOM 659 C CA . LEU A 1 82 ? 8.843 -6.531 -9.579 1.00 89.69 82 LEU A CA 1
ATOM 660 C C . LEU A 1 82 ? 9.558 -7.758 -10.163 1.00 89.69 82 LEU A C 1
ATOM 662 O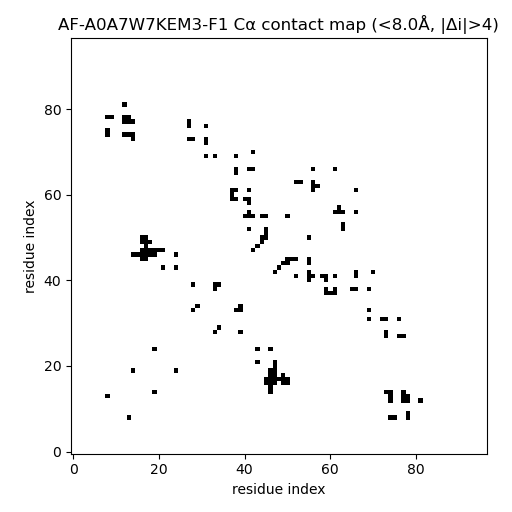 O . LEU A 1 82 ? 10.392 -7.602 -11.051 1.00 89.69 82 LEU A O 1
ATOM 666 N N . GLU A 1 83 ? 9.187 -8.974 -9.751 1.00 90.31 83 GLU A N 1
ATOM 667 C CA . GLU A 1 83 ? 9.705 -10.214 -10.353 1.00 90.31 83 GLU A CA 1
ATOM 668 C C . GLU A 1 83 ? 9.293 -10.381 -11.821 1.00 90.31 83 GLU A C 1
ATOM 670 O O . GLU A 1 83 ? 10.043 -10.936 -12.626 1.00 90.31 83 GLU A O 1
ATOM 675 N N . LEU A 1 84 ? 8.102 -9.900 -12.181 1.00 89.75 84 LEU A N 1
ATOM 676 C CA . LEU A 1 84 ? 7.588 -9.967 -13.546 1.00 89.75 84 LEU A CA 1
ATOM 677 C C . LEU A 1 84 ? 8.094 -8.824 -14.435 1.00 89.75 84 LEU A C 1
ATOM 679 O O . LEU A 1 84 ? 8.077 -8.963 -15.658 1.00 89.75 84 LEU A O 1
ATOM 683 N N . LEU A 1 85 ? 8.568 -7.719 -13.855 1.00 88.88 85 LEU A N 1
ATOM 684 C CA . LEU A 1 85 ? 8.987 -6.514 -14.575 1.00 88.88 85 LEU A CA 1
ATOM 685 C C . LEU A 1 85 ? 9.970 -6.780 -15.739 1.00 88.88 85 LEU A C 1
ATOM 687 O O . LEU A 1 85 ? 9.748 -6.212 -16.813 1.00 88.88 85 LEU A O 1
ATOM 691 N N . PRO A 1 86 ? 10.988 -7.663 -15.616 1.00 89.94 86 PRO A N 1
ATOM 692 C CA . PRO A 1 86 ? 11.912 -7.962 -16.715 1.00 89.94 86 PRO A CA 1
ATOM 693 C C . PRO A 1 86 ? 11.234 -8.494 -17.988 1.00 89.94 86 PRO A C 1
ATOM 695 O O . PRO A 1 86 ? 11.720 -8.262 -19.093 1.00 89.94 86 PRO A O 1
ATOM 698 N N . TYR A 1 87 ? 10.095 -9.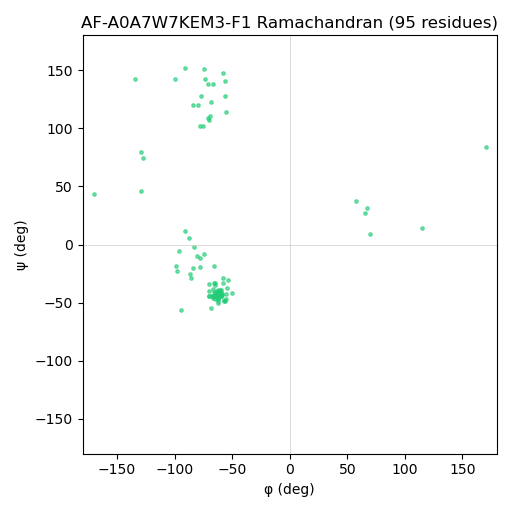179 -17.858 1.00 89.12 87 TYR A N 1
ATOM 699 C CA . TYR A 1 87 ? 9.360 -9.740 -18.998 1.00 89.12 87 TYR A CA 1
ATOM 700 C C . TYR A 1 87 ? 8.550 -8.688 -19.765 1.00 89.12 87 TYR A C 1
ATOM 702 O O . TYR A 1 87 ? 8.204 -8.906 -20.924 1.00 89.12 87 TYR A O 1
ATOM 710 N N . TYR A 1 88 ? 8.269 -7.542 -19.141 1.00 83.62 88 TYR A N 1
ATOM 711 C CA . TYR A 1 88 ? 7.549 -6.424 -19.757 1.00 83.62 88 TYR A CA 1
ATOM 712 C C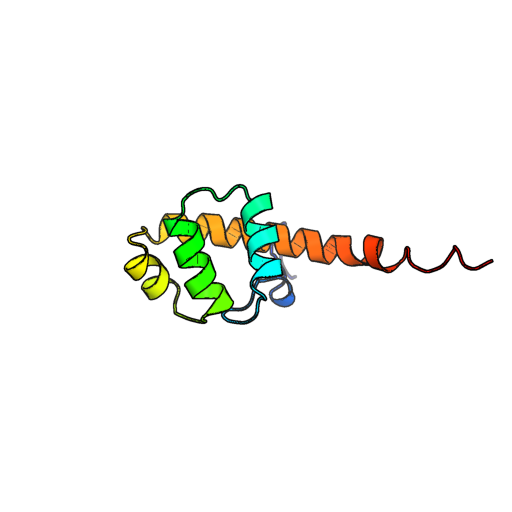 . TYR A 1 88 ? 8.486 -5.318 -20.255 1.00 83.62 88 TYR A C 1
ATOM 714 O O . TYR A 1 88 ? 8.086 -4.512 -21.091 1.00 83.62 88 TYR A O 1
ATOM 722 N N . SER A 1 89 ? 9.731 -5.272 -19.770 1.00 76.25 89 SER A N 1
ATOM 723 C CA . SER A 1 89 ? 10.744 -4.323 -20.244 1.00 76.25 89 SER A CA 1
ATOM 724 C C . SER A 1 89 ? 11.512 -4.827 -21.473 1.00 76.25 89 SER A C 1
ATOM 726 O O . SER A 1 89 ? 11.974 -4.016 -22.274 1.00 76.25 89 SER A O 1
ATOM 728 N N . ALA A 1 90 ? 11.605 -6.147 -21.668 1.00 62.72 90 ALA A N 1
ATOM 729 C CA . ALA A 1 90 ? 12.342 -6.762 -22.776 1.00 62.72 90 ALA A CA 1
ATOM 730 C C . ALA A 1 90 ? 11.591 -6.786 -24.125 1.00 62.72 90 ALA A C 1
ATOM 732 O O . ALA A 1 90 ? 12.188 -7.100 -25.150 1.00 62.72 90 ALA A O 1
ATOM 733 N N . SER A 1 91 ? 10.299 -6.451 -24.161 1.00 56.12 91 SER A N 1
ATOM 734 C CA . SER A 1 91 ? 9.468 -6.525 -25.374 1.00 56.12 91 SER A CA 1
ATOM 735 C C . SER A 1 91 ? 9.506 -5.271 -26.260 1.00 56.12 91 SER A C 1
ATOM 737 O O . SER A 1 91 ? 8.795 -5.219 -27.258 1.00 56.12 91 SER A O 1
ATOM 739 N N . LYS A 1 92 ? 10.349 -4.271 -25.957 1.00 55.19 92 LYS A N 1
ATOM 740 C CA . LYS A 1 92 ? 10.515 -3.065 -26.798 1.00 55.19 92 LYS A CA 1
ATOM 741 C C . LYS A 1 92 ? 11.619 -3.149 -27.863 1.00 55.19 92 LYS A C 1
ATOM 743 O O . LYS A 1 92 ? 11.943 -2.137 -28.471 1.00 55.19 92 LYS A O 1
ATOM 748 N N . THR A 1 93 ? 12.190 -4.321 -28.130 1.00 54.56 93 THR A N 1
ATOM 749 C CA . THR A 1 93 ? 13.213 -4.499 -29.178 1.00 54.56 93 THR A CA 1
ATOM 750 C C . THR A 1 93 ? 12.846 -5.621 -30.141 1.00 54.56 93 THR A C 1
ATOM 752 O O . THR A 1 93 ? 13.418 -6.707 -30.085 1.00 54.56 93 THR A O 1
ATOM 755 N N . LYS A 1 94 ? 11.877 -5.352 -31.023 1.00 52.19 94 LYS A N 1
ATOM 756 C CA . LYS A 1 94 ? 11.724 -5.922 -32.378 1.00 52.19 94 LYS A CA 1
ATOM 757 C C . LYS A 1 94 ? 10.354 -5.508 -32.908 1.00 52.19 94 LYS A C 1
ATOM 759 O O . LYS A 1 94 ? 9.419 -6.262 -32.729 1.00 52.19 94 LYS A O 1
ATOM 764 N N . ASP A 1 95 ? 10.254 -4.309 -33.473 1.00 52.75 95 ASP A N 1
ATOM 765 C CA . ASP A 1 95 ? 9.267 -3.939 -34.508 1.00 52.75 95 ASP A CA 1
ATOM 766 C C . ASP A 1 95 ? 9.619 -2.550 -35.085 1.00 52.75 95 ASP A C 1
ATOM 768 O O . ASP A 1 95 ? 8.764 -1.699 -35.276 1.00 52.75 95 ASP A O 1
ATOM 772 N N . ASP A 1 96 ? 10.905 -2.316 -35.358 1.00 49.31 96 ASP A N 1
ATOM 773 C CA . ASP A 1 96 ? 11.349 -1.261 -36.277 1.00 49.31 96 ASP A CA 1
ATOM 774 C C . ASP A 1 96 ? 12.313 -1.942 -37.261 1.00 49.31 96 ASP A C 1
ATOM 776 O O . ASP A 1 96 ? 13.530 -1.981 -37.059 1.00 49.31 96 ASP A O 1
ATOM 780 N N . ALA A 1 97 ? 11.719 -2.619 -38.245 1.00 44.53 97 ALA A N 1
ATOM 781 C CA . ALA A 1 97 ? 12.368 -3.157 -39.438 1.00 44.53 97 ALA A CA 1
ATOM 782 C C . ALA A 1 97 ? 12.011 -2.271 -40.633 1.00 44.53 97 ALA A C 1
ATOM 784 O O . ALA A 1 97 ? 10.843 -1.822 -40.690 1.00 44.53 97 ALA A O 1
#

InterPro domains:
  IPR004356 Adhesin operon regulatory protein [PF03333] (11-88)
  IPR053721 Fimbrial Adhesin Regulatory Protein [G3DSA:1.10.10.2690] (7-97)

pLDDT: mean 82.53, std 15.66, range [36.38, 93.94]

Organism: Pseudomonas nitroreducens (NCBI:txid46680)

Mean predicted aligned error: 8.01 Å

Sequence (97 aa):
MAKRTKGEIPDEHLISHGNITPEHLNALIDRCKITKEEAKQALRRHFIDGISKAEACREAGLPNNHFWRDERQLNQLNHTVLELLPYYSASKTKDDA

Solvent-accessible surface area (backbone atoms only — not comparable to full-atom values): 5823 Å² total; per-residue (Å²): 134,85,83,80,66,93,83,72,76,57,75,91,41,45,78,49,74,41,65,50,54,72,68,60,53,48,56,46,37,62,73,71,63,65,76,54,63,47,57,53,49,20,48,44,36,19,30,48,71,50,42,55,64,71,56,22,22,59,77,39,74,45,63,68,70,60,52,54,55,53,52,52,50,44,32,54,50,45,37,52,49,61,72,48,42,66,74,69,65,65,71,82,79,81,87,86,127

Foldseek 3Di:
DDDDDPPDQPPVLQQDWQPDDPVLQVVLCVVLVVPDVLLVQLSCCGRNVRDDSVVSCVVSVHDSVVNVVSSVSSSVVSSVCVVCVVVVVPPPPDDPD

Nearest PDB structures (foldseek):
  3m8j-assembly1_B  TM=9.077E-01  e=1.818E-03  Escherichia coli
  3vfz-assembly3_B  TM=7.134E-01  e=6.627E-01  Mycobacterium tuberculosis
  1s7o-assembly1_C  TM=5.779E-01  e=3.398E-01  Streptococcus pyogenes serotype M3
  3hug-assembly6_K  TM=4.731E-01  e=3.799E-01  Mycobacterium tuberculosis H37Rv
  6kon-assembly1_F  TM=4.564E-01  e=3.799E-01  Mycobacterium tuberculosis H37Rv

Secondary structure (DSSP, 8-state):
-----TTPPPGGGS--TT---HHHHHHHHHHHT---HHHHHHHHHHHTT---HHHHHHHTT--HHHHHHHHHHHHHHHHHHHHHHHHHHGGGSS---

Radius of gyration: 16.16 Å; Cα contacts (8 Å, |Δi|>4): 93; chains: 1; bounding box: 37×33×53 Å